Protein AF-A0A1I5WL15-F1 (afdb_monomer)

Secondary structure (DSSP, 8-state):
------------HHHHHHHHHHHHHHHHHHHHHHHHHHHH---HHHHHHHHHHHHHHHHHHHHHHHHHHH-

Nearest PDB structures (foldseek):
  5l8f-assembly1_C  TM=8.209E-01  e=9.270E-02  Rhodospirillum rubrum ATCC 11170
  6sv1-assembly2_N  TM=8.227E-01  e=1.124E-01  Rhodospirillum rubrum
  5l8b-assembly4_V  TM=8.221E-01  e=1.199E-01  Rhodospirillum rubrum
  5l89-assembly1_A  TM=8.206E-01  e=1.199E-01  Rhodospirillum rubrum
  5l8g-assembly3_X  TM=8.184E-01  e=1.652E-01  Rhodospirillum rubrum

pLDDT: mean 81.78, std 18.45, range [36.91, 95.5]

Solvent-accessible surface area (backbone atoms only — not comparable to full-atom values): 4254 Å² total; per-residue (Å²): 138,83,86,84,82,89,77,85,73,88,80,72,65,70,60,55,57,50,52,53,52,50,50,49,51,52,45,52,51,52,38,52,53,34,52,57,50,40,78,74,48,82,51,70,71,58,35,52,52,30,53,52,51,39,51,55,44,49,53,51,47,53,51,53,53,52,50,63,73,73,106

Sequence (71 aa):
MIFSSRGKKEQALPCFQNDVRAELTELKQRMNEAYARLDYTTDPMLIDSCIYEINATSLRYEYLLGQLKKL

Mean predicted aligned error: 9.86 Å

Radius of gyration: 20.17 Å; Cα contacts (8 Å, |Δi|>4): 27; chains: 1; bounding box: 26×18×75 Å

Foldseek 3Di:
DDDDDDDPDDDPPPVVVVVLVVLLVVLVVQLVVLVVCLVPDPDPVSNVVSVVSNVVSVVVNVVSVVVVVVD

Structure (mmCIF, N/CA/C/O backbone):
data_AF-A0A1I5WL15-F1
#
_entry.id   AF-A0A1I5WL15-F1
#
loop_
_atom_site.group_PDB
_atom_site.id
_atom_site.type_symbol
_atom_site.label_atom_id
_atom_site.label_alt_id
_atom_site.label_comp_id
_atom_site.label_asym_id
_atom_site.label_entity_id
_atom_site.label_seq_id
_atom_site.pdbx_PDB_ins_code
_atom_site.Cartn_x
_atom_site.Cartn_y
_atom_site.Cartn_z
_atom_site.occupancy
_atom_site.B_iso_or_equiv
_atom_site.auth_seq_id
_atom_site.auth_comp_id
_atom_site.auth_asym_id
_atom_site.auth_atom_id
_atom_site.pdbx_PDB_model_num
ATOM 1 N N . MET A 1 1 ? -0.697 3.300 59.622 1.00 36.91 1 MET A N 1
ATOM 2 C CA . MET A 1 1 ? -0.713 4.050 58.345 1.00 36.91 1 MET A CA 1
ATOM 3 C C . MET A 1 1 ? -1.221 3.120 57.256 1.00 36.91 1 MET A C 1
ATOM 5 O O . MET A 1 1 ? -0.563 2.128 56.979 1.00 36.91 1 MET A O 1
ATOM 9 N N . ILE A 1 2 ? -2.417 3.383 56.725 1.00 39.38 2 ILE A N 1
ATOM 10 C CA . ILE A 1 2 ? -3.059 2.589 55.668 1.00 39.38 2 ILE A CA 1
ATOM 11 C C . ILE A 1 2 ? -2.846 3.352 54.361 1.00 39.38 2 ILE A C 1
ATOM 13 O O . ILE A 1 2 ? -3.419 4.424 54.182 1.00 39.38 2 ILE A O 1
ATOM 17 N N . PHE A 1 3 ? -2.001 2.841 53.467 1.00 44.56 3 PHE A N 1
ATOM 18 C CA . PHE A 1 3 ? -1.871 3.412 52.130 1.00 44.56 3 PHE A CA 1
ATOM 19 C C . PHE A 1 3 ? -2.973 2.844 51.233 1.00 44.56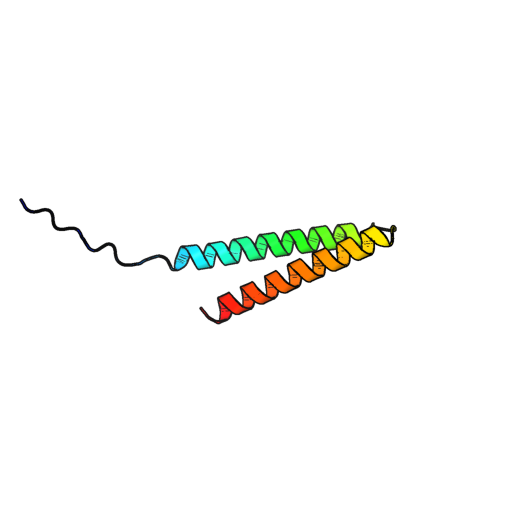 3 PHE A C 1
ATOM 21 O O . PHE A 1 3 ? -2.859 1.758 50.671 1.00 44.56 3 PHE A O 1
ATOM 28 N N . SER A 1 4 ? -4.059 3.610 51.136 1.00 47.38 4 SER A N 1
ATO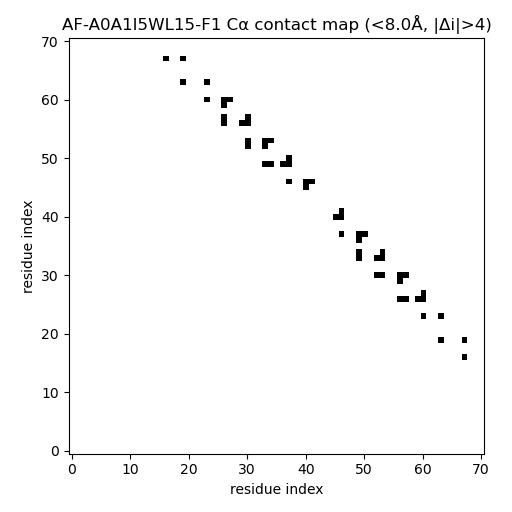M 29 C CA . SER A 1 4 ? -5.028 3.554 50.044 1.00 47.38 4 SER A CA 1
ATOM 30 C C . SER A 1 4 ? -4.419 4.164 48.785 1.00 47.38 4 SER A C 1
ATOM 32 O O . SER A 1 4 ? -4.075 5.344 48.783 1.00 47.38 4 SER A O 1
ATOM 34 N N . SER A 1 5 ? -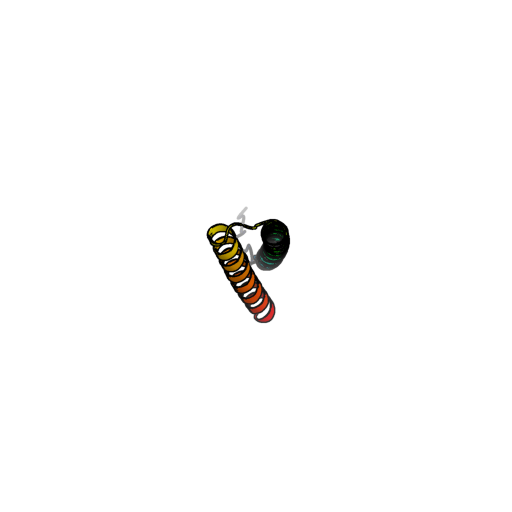4.360 3.400 47.696 1.00 48.06 5 SER A N 1
ATOM 35 C CA . SER A 1 5 ? -4.215 3.950 46.339 1.00 48.06 5 SER A CA 1
ATOM 36 C C . SER A 1 5 ? -4.617 2.933 45.263 1.00 48.06 5 SER A C 1
ATOM 38 O O . SER A 1 5 ? -3.825 2.520 44.420 1.00 48.06 5 SER A O 1
ATOM 40 N N . ARG A 1 6 ? -5.898 2.543 45.241 1.00 49.41 6 ARG A N 1
ATOM 41 C CA . ARG A 1 6 ? -6.530 1.998 44.028 1.00 49.41 6 ARG A CA 1
ATOM 42 C C . ARG A 1 6 ? -7.443 3.060 43.440 1.00 49.41 6 ARG A C 1
ATOM 44 O O . ARG A 1 6 ? -8.549 3.277 43.913 1.00 49.41 6 ARG A O 1
ATOM 51 N N . GLY A 1 7 ? -6.929 3.749 42.430 1.00 50.03 7 GLY A N 1
ATOM 52 C CA . GLY A 1 7 ? -7.652 4.805 41.733 1.00 50.03 7 GLY A CA 1
ATOM 53 C C . GLY A 1 7 ? -6.844 5.399 40.590 1.00 50.03 7 GLY A C 1
ATOM 54 O O . GLY A 1 7 ? -6.813 6.614 40.437 1.00 50.03 7 GLY A O 1
ATOM 55 N N . LYS A 1 8 ? -6.154 4.565 39.800 1.00 42.75 8 LYS A N 1
ATOM 56 C CA . LYS A 1 8 ? -5.595 5.016 38.523 1.00 42.75 8 LYS A CA 1
ATOM 57 C C . LYS A 1 8 ? -6.731 4.973 37.506 1.00 42.75 8 LYS A C 1
ATOM 59 O O . LYS A 1 8 ? -6.995 3.949 36.889 1.00 42.75 8 LYS A O 1
ATOM 64 N N . LYS A 1 9 ? -7.467 6.083 37.451 1.00 41.53 9 LYS A N 1
ATOM 65 C CA . LYS A 1 9 ? -8.456 6.367 36.417 1.00 41.53 9 LYS A CA 1
ATOM 66 C C . LYS A 1 9 ? -7.752 6.352 35.061 1.00 41.53 9 LYS A C 1
ATOM 68 O O . LYS A 1 9 ? -6.885 7.182 34.811 1.00 41.53 9 LYS A O 1
ATOM 73 N N . GLU A 1 10 ? -8.088 5.347 34.266 1.00 51.56 10 GLU A N 1
ATOM 74 C CA . GLU A 1 10 ? -8.393 5.421 32.836 1.00 51.56 10 GLU A CA 1
ATOM 75 C C . GLU A 1 10 ? -7.996 6.741 32.152 1.00 51.56 10 GLU A C 1
ATOM 77 O O . GLU A 1 10 ? -8.767 7.693 32.070 1.00 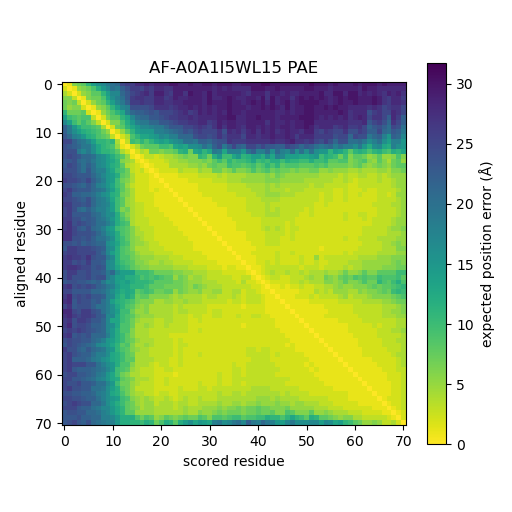51.56 10 GLU A O 1
ATOM 82 N N . GLN A 1 11 ? -6.757 6.802 31.671 1.00 49.91 11 GLN A N 1
ATOM 83 C CA . GLN A 1 11 ? -6.285 7.825 30.739 1.00 49.91 11 GLN A CA 1
ATOM 84 C C . GLN A 1 11 ? -5.504 7.110 29.630 1.00 49.91 11 GLN A C 1
ATOM 86 O O . GLN A 1 11 ? -4.280 7.145 29.593 1.00 49.91 11 GLN A O 1
ATOM 91 N N . ALA A 1 12 ? -6.225 6.392 28.766 1.00 49.88 12 ALA A N 1
ATOM 92 C CA . ALA A 1 12 ? -5.687 5.667 27.606 1.00 49.88 12 ALA A CA 1
ATOM 93 C C . ALA A 1 12 ? -6.135 6.286 26.263 1.00 49.88 12 ALA A C 1
ATOM 95 O O . ALA A 1 12 ? -6.093 5.633 25.227 1.00 49.88 12 ALA A O 1
ATOM 96 N N . LEU A 1 13 ? -6.610 7.536 26.276 1.00 54.91 13 LEU A N 1
ATOM 97 C CA . LEU A 1 13 ? -7.207 8.195 25.109 1.00 54.91 13 LEU A CA 1
ATOM 98 C C . LEU A 1 13 ? -6.220 9.004 24.232 1.00 54.91 13 LEU A C 1
ATOM 100 O O . LEU A 1 13 ? -6.349 8.946 23.011 1.00 54.91 13 LEU A O 1
ATOM 104 N N . PRO A 1 14 ? -5.207 9.723 24.771 1.00 55.72 14 PRO A N 1
ATOM 105 C CA . PRO A 1 14 ? -4.311 10.512 23.923 1.00 55.72 14 PRO A CA 1
ATOM 106 C C . PRO A 1 14 ? -3.231 9.674 23.225 1.00 55.72 14 PRO A C 1
ATOM 108 O O . PRO A 1 14 ? -2.764 10.076 22.165 1.00 55.72 14 PRO A O 1
ATOM 111 N N . CYS A 1 15 ? -2.823 8.520 23.767 1.00 63.00 15 CYS A N 1
ATOM 112 C CA . CYS A 1 15 ? -1.841 7.653 23.103 1.00 63.00 15 CYS A CA 1
ATOM 113 C C . CYS A 1 15 ? -2.408 7.068 21.808 1.00 63.00 15 CYS A C 1
ATOM 115 O O . CYS A 1 15 ? -1.815 7.274 20.760 1.00 63.00 15 CYS A O 1
ATOM 117 N N . PHE A 1 16 ? -3.617 6.498 21.850 1.00 69.00 16 PHE A N 1
ATOM 118 C CA . PHE A 1 16 ? -4.258 5.899 20.679 1.00 69.00 16 PHE A CA 1
ATOM 119 C C . PHE A 1 16 ? -4.417 6.891 19.519 1.00 69.00 16 PHE A C 1
ATOM 121 O O . PHE A 1 16 ? -4.125 6.569 18.373 1.00 69.00 16 PHE A O 1
ATOM 128 N N . GLN A 1 17 ? -4.825 8.133 19.801 1.00 75.38 17 GLN A N 1
ATOM 129 C CA . GLN A 1 17 ? -4.969 9.144 18.752 1.00 75.38 17 GLN A CA 1
ATOM 130 C C . GLN A 1 17 ? -3.615 9.554 18.142 1.00 75.38 17 GLN A C 1
ATOM 132 O O . GLN A 1 17 ? -3.538 9.821 16.941 1.00 75.38 17 GLN A O 1
ATOM 137 N N . ASN A 1 18 ? -2.552 9.608 18.951 1.00 77.94 18 ASN A N 1
ATOM 138 C CA . ASN A 1 18 ? -1.198 9.871 18.463 1.00 77.94 18 ASN A CA 1
ATOM 139 C C . ASN A 1 18 ? -0.641 8.678 17.673 1.00 77.94 18 ASN A C 1
ATOM 141 O O . ASN A 1 18 ? -0.042 8.898 16.624 1.00 77.94 18 ASN A O 1
ATOM 145 N N . ASP A 1 19 ? -0.919 7.448 18.106 1.00 84.69 19 ASP A N 1
ATOM 146 C CA . ASP A 1 19 ? -0.532 6.217 17.411 1.00 84.69 19 ASP A CA 1
ATOM 147 C C . ASP A 1 19 ? -1.191 6.147 16.026 1.00 84.69 19 ASP A C 1
ATOM 149 O O . ASP A 1 19 ? -0.512 5.945 15.022 1.00 84.69 19 ASP A O 1
ATOM 153 N N . VAL A 1 20 ? -2.495 6.444 15.934 1.00 86.31 20 VAL A N 1
ATOM 154 C CA . VAL A 1 20 ? -3.212 6.479 14.648 1.00 86.31 20 VAL A CA 1
ATOM 155 C C . VAL A 1 20 ? -2.682 7.591 13.733 1.00 86.31 20 VAL A C 1
ATOM 157 O O . VAL A 1 20 ? -2.574 7.404 12.521 1.00 86.31 20 VAL A O 1
ATOM 160 N N . ARG A 1 21 ? -2.315 8.758 14.278 1.00 86.75 21 ARG A N 1
ATOM 161 C CA . ARG A 1 21 ? -1.696 9.842 13.490 1.00 86.75 21 ARG A CA 1
ATOM 162 C C . ARG A 1 21 ? -0.297 9.478 12.990 1.00 86.75 21 ARG A C 1
ATOM 164 O O . ARG A 1 21 ? 0.044 9.834 11.859 1.00 86.75 21 ARG A O 1
ATOM 171 N N . ALA A 1 22 ? 0.498 8.789 13.805 1.00 89.81 22 ALA A N 1
ATOM 172 C CA . ALA A 1 22 ? 1.806 8.287 13.403 1.00 89.81 22 ALA A CA 1
ATOM 173 C C . ALA A 1 22 ? 1.657 7.266 12.266 1.00 89.81 22 ALA A C 1
ATOM 175 O O . ALA A 1 22 ? 2.284 7.423 11.220 1.00 89.81 22 ALA A O 1
ATOM 176 N N . GLU A 1 23 ? 0.734 6.313 12.414 1.00 91.19 23 GLU A N 1
ATOM 177 C CA . GLU A 1 23 ? 0.458 5.292 11.400 1.00 91.19 23 GLU A CA 1
ATOM 178 C C . GLU A 1 23 ? -0.038 5.901 10.076 1.00 91.19 23 GLU A C 1
ATOM 180 O O . GLU A 1 23 ? 0.411 5.509 9.001 1.00 91.19 23 GLU A O 1
ATOM 185 N N . LEU A 1 24 ? -0.903 6.922 10.122 1.00 92.81 24 LEU A N 1
ATOM 186 C CA . LEU A 1 24 ? -1.326 7.662 8.923 1.00 92.81 24 LEU A CA 1
ATOM 187 C C . LEU A 1 24 ? -0.159 8.352 8.206 1.00 92.81 24 LEU A C 1
ATOM 189 O O . LEU A 1 24 ? -0.164 8.458 6.977 1.00 92.81 24 LEU A O 1
ATOM 193 N N . THR A 1 25 ? 0.818 8.850 8.964 1.00 93.38 25 THR A N 1
ATOM 194 C CA . THR A 1 25 ? 1.999 9.518 8.407 1.00 93.38 25 THR A CA 1
ATOM 195 C C . THR A 1 25 ? 2.907 8.505 7.714 1.00 93.38 25 THR A C 1
ATOM 197 O O . THR A 1 25 ? 3.333 8.744 6.584 1.00 93.38 25 THR A O 1
ATOM 200 N N . GLU A 1 26 ? 3.124 7.348 8.342 1.00 93.56 26 GLU A N 1
ATOM 201 C CA . GLU A 1 26 ? 3.873 6.230 7.762 1.00 93.56 26 GLU A CA 1
ATOM 202 C C . GLU A 1 26 ? 3.199 5.700 6.487 1.00 93.56 26 GLU A C 1
ATOM 204 O O . GLU A 1 26 ? 3.848 5.569 5.450 1.00 93.56 26 GLU A O 1
ATOM 209 N N . LEU A 1 27 ? 1.879 5.481 6.521 1.00 94.06 27 LEU A N 1
ATOM 210 C CA . LEU A 1 27 ? 1.097 5.058 5.355 1.00 94.06 27 LEU A CA 1
ATOM 211 C C . LEU A 1 27 ? 1.233 6.034 4.189 1.00 94.06 27 LEU A C 1
ATOM 213 O O . LEU A 1 27 ? 1.427 5.608 3.052 1.00 94.06 27 LEU A O 1
ATOM 217 N N . LYS A 1 28 ? 1.175 7.341 4.462 1.00 93.25 28 LYS A N 1
ATOM 218 C CA . LYS A 1 28 ? 1.341 8.370 3.432 1.00 93.25 28 LYS A CA 1
ATOM 219 C C . LYS A 1 28 ? 2.742 8.348 2.822 1.00 93.25 28 LYS A C 1
ATOM 221 O O . LYS A 1 28 ? 2.873 8.480 1.606 1.00 93.25 28 LYS A O 1
ATOM 226 N N . GLN A 1 29 ? 3.777 8.179 3.642 1.00 94.38 29 GLN A N 1
ATOM 227 C CA . GLN A 1 29 ? 5.143 8.047 3.143 1.00 94.38 29 GLN A CA 1
ATOM 228 C C . GLN A 1 29 ? 5.286 6.795 2.269 1.00 94.38 29 GLN A C 1
ATOM 230 O O . GLN A 1 29 ? 5.772 6.888 1.145 1.00 94.38 29 GLN A O 1
ATOM 235 N N . ARG A 1 30 ? 4.776 5.653 2.738 1.00 92.75 30 ARG A N 1
ATOM 236 C CA . ARG A 1 30 ? 4.810 4.390 1.998 1.00 92.75 30 ARG A CA 1
ATOM 237 C C . ARG A 1 30 ? 4.059 4.464 0.670 1.00 92.75 30 ARG A C 1
ATOM 239 O O . ARG A 1 30 ? 4.546 3.949 -0.332 1.00 92.75 30 ARG A O 1
ATOM 246 N N . MET A 1 31 ? 2.906 5.135 0.642 1.00 92.94 31 MET A N 1
ATOM 247 C CA . MET A 1 31 ? 2.185 5.413 -0.602 1.00 92.94 31 MET A CA 1
ATOM 248 C C . MET A 1 31 ? 3.049 6.225 -1.564 1.00 92.94 31 MET A C 1
ATOM 250 O O . MET A 1 31 ? 3.201 5.823 -2.711 1.00 92.94 31 MET A O 1
ATOM 254 N N . ASN A 1 32 ? 3.652 7.328 -1.109 1.00 93.94 32 ASN A N 1
ATOM 255 C CA . ASN A 1 32 ? 4.523 8.150 -1.954 1.00 93.94 32 ASN A CA 1
ATOM 256 C C . ASN A 1 32 ? 5.710 7.354 -2.516 1.00 93.94 32 ASN A C 1
ATOM 258 O O . ASN A 1 32 ? 6.052 7.516 -3.683 1.00 93.94 32 ASN A O 1
ATOM 262 N N . GLU A 1 33 ? 6.321 6.483 -1.714 1.00 93.94 33 GLU A N 1
ATOM 263 C CA . GLU A 1 33 ? 7.407 5.605 -2.161 1.00 93.94 33 GLU A CA 1
ATOM 264 C C . GLU A 1 33 ? 6.936 4.589 -3.213 1.00 93.94 33 GLU A C 1
ATOM 266 O O . GLU A 1 33 ? 7.634 4.357 -4.200 1.00 93.94 33 GLU A O 1
ATOM 271 N N . ALA A 1 34 ? 5.745 4.007 -3.040 1.00 92.62 34 ALA A N 1
ATOM 27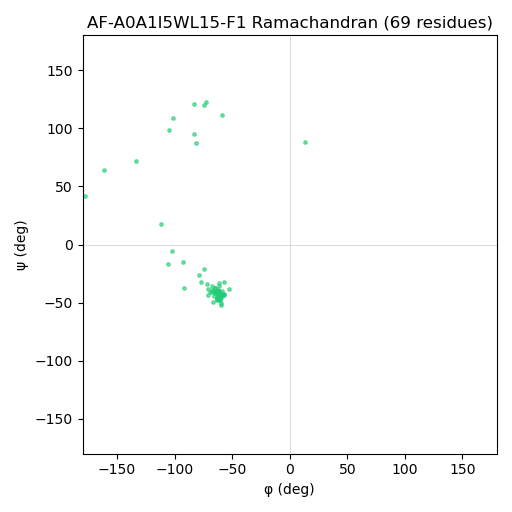2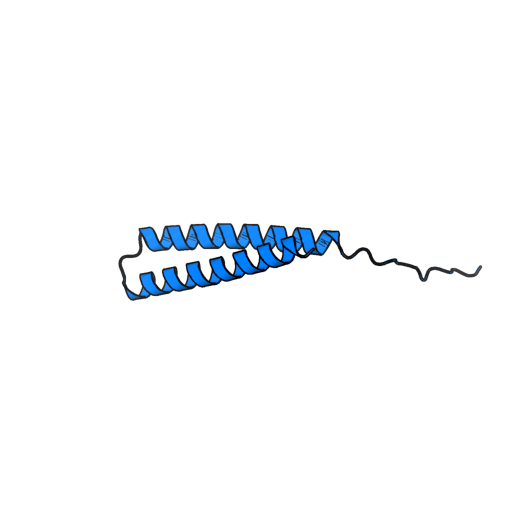 C CA . ALA A 1 34 ? 5.163 3.079 -4.006 1.00 92.62 34 ALA A CA 1
ATOM 273 C C . ALA A 1 34 ? 4.781 3.778 -5.324 1.00 92.62 34 ALA A C 1
ATOM 275 O O . ALA A 1 34 ? 5.067 3.244 -6.395 1.00 92.62 34 ALA A O 1
ATOM 276 N N . TYR A 1 35 ? 4.218 4.989 -5.257 1.00 94.19 35 TYR A N 1
ATOM 277 C CA . TYR A 1 35 ? 3.969 5.832 -6.432 1.00 94.19 35 TYR A CA 1
ATOM 278 C C . TYR A 1 35 ? 5.273 6.193 -7.151 1.00 94.19 35 TYR A C 1
ATOM 280 O O . TYR A 1 35 ? 5.364 6.032 -8.363 1.00 94.19 35 TYR A O 1
ATOM 288 N N . ALA A 1 36 ? 6.313 6.587 -6.410 1.00 94.06 36 ALA A N 1
ATOM 289 C CA . ALA A 1 36 ? 7.617 6.873 -6.998 1.00 94.06 36 ALA A CA 1
ATOM 290 C C . ALA A 1 36 ? 8.227 5.632 -7.665 1.00 94.06 36 ALA A C 1
ATOM 292 O O . ALA A 1 36 ? 8.794 5.745 -8.744 1.00 94.06 36 ALA A O 1
ATOM 293 N N . ARG A 1 37 ? 8.099 4.436 -7.070 1.00 92.38 37 ARG A N 1
ATOM 294 C CA . ARG A 1 37 ? 8.517 3.186 -7.728 1.00 92.38 37 ARG A CA 1
ATOM 295 C C . ARG A 1 37 ? 7.752 2.949 -9.024 1.00 92.38 37 ARG A C 1
ATOM 297 O O . ARG A 1 37 ? 8.378 2.583 -10.017 1.00 92.38 37 ARG A O 1
ATOM 304 N N . LEU A 1 38 ? 6.435 3.145 -9.015 1.00 92.94 38 LEU A N 1
ATOM 305 C CA . LEU A 1 38 ? 5.581 2.918 -10.178 1.00 92.94 38 LEU A CA 1
ATOM 306 C C . LEU A 1 38 ? 6.028 3.761 -11.382 1.00 92.94 38 LEU A C 1
ATOM 308 O O . LEU A 1 38 ? 6.135 3.213 -12.474 1.00 92.94 38 LEU A O 1
ATOM 312 N N . ASP A 1 39 ? 6.372 5.035 -11.170 1.00 92.81 39 ASP A N 1
ATOM 313 C CA . ASP A 1 39 ? 6.789 5.962 -12.237 1.00 92.81 39 ASP A CA 1
ATOM 314 C C . ASP A 1 39 ? 8.001 5.469 -13.047 1.00 92.81 39 ASP A C 1
ATOM 316 O O . ASP A 1 39 ? 8.107 5.739 -14.243 1.00 92.81 39 ASP A O 1
ATOM 320 N N . TYR A 1 40 ? 8.915 4.729 -12.411 1.00 91.94 40 TYR A N 1
ATOM 321 C CA . TYR A 1 40 ? 10.114 4.187 -13.064 1.00 91.94 40 TYR A CA 1
ATOM 322 C C . TYR A 1 40 ? 9.996 2.698 -13.410 1.00 91.94 40 TYR A C 1
ATOM 324 O O . TYR A 1 40 ? 10.891 2.135 -14.044 1.00 91.94 40 TYR A O 1
ATOM 332 N N . THR A 1 41 ? 8.915 2.034 -12.996 1.00 93.38 41 THR A N 1
ATOM 333 C CA . THR A 1 41 ? 8.732 0.603 -13.234 1.00 93.38 41 THR A CA 1
ATOM 334 C C . THR A 1 41 ? 8.174 0.377 -14.634 1.00 93.38 41 THR A C 1
ATOM 336 O O . THR A 1 41 ? 7.102 0.857 -14.978 1.00 93.38 41 THR A O 1
ATOM 339 N N . THR A 1 42 ? 8.903 -0.382 -15.452 1.00 92.81 42 THR A N 1
ATOM 340 C CA . THR A 1 42 ? 8.485 -0.738 -16.824 1.00 92.81 42 THR A CA 1
ATOM 341 C C . THR A 1 42 ? 8.017 -2.193 -16.936 1.00 92.81 42 THR A C 1
ATOM 343 O O . THR A 1 42 ? 7.363 -2.560 -17.908 1.00 92.81 42 THR A O 1
ATOM 346 N N . ASP A 1 43 ? 8.344 -3.031 -15.950 1.00 95.50 43 ASP A N 1
ATOM 347 C CA . ASP A 1 43 ? 7.920 -4.431 -15.909 1.00 95.50 43 ASP A CA 1
ATOM 348 C C . ASP A 1 43 ? 6.428 -4.527 -15.528 1.00 95.50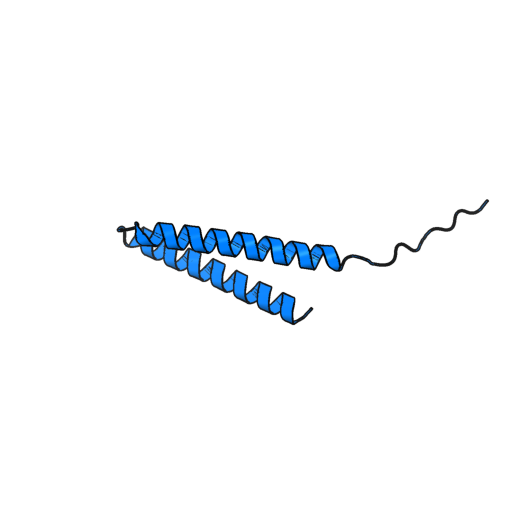 43 ASP A C 1
ATOM 350 O O . ASP A 1 43 ? 6.068 -4.106 -14.424 1.00 95.50 43 ASP A O 1
ATOM 354 N N . PRO A 1 44 ? 5.564 -5.109 -16.385 1.00 92.38 44 PRO A N 1
ATOM 355 C CA . PRO A 1 44 ? 4.136 -5.268 -16.115 1.00 92.38 44 PRO A CA 1
ATOM 356 C C . PRO A 1 44 ? 3.810 -5.957 -14.783 1.00 92.38 44 PRO A C 1
ATOM 358 O O . PRO A 1 44 ? 2.888 -5.536 -14.090 1.00 92.38 44 PRO A O 1
ATOM 361 N N . MET A 1 45 ? 4.578 -6.974 -14.378 1.00 92.31 45 MET A N 1
ATOM 362 C CA . MET A 1 45 ? 4.318 -7.692 -13.121 1.00 92.31 45 MET A CA 1
ATOM 363 C C . MET A 1 45 ? 4.665 -6.846 -11.894 1.00 92.31 45 MET A C 1
ATOM 365 O O . MET A 1 45 ? 3.991 -6.916 -10.864 1.00 92.31 45 MET A O 1
ATOM 369 N N . LEU A 1 46 ? 5.697 -6.010 -12.005 1.00 91.69 46 LEU A N 1
ATOM 370 C CA . LEU A 1 46 ? 6.079 -5.082 -10.945 1.00 91.69 46 LEU A CA 1
ATOM 371 C C . LEU A 1 46 ? 5.144 -3.865 -10.891 1.00 91.69 46 LEU A C 1
ATOM 373 O O . LEU A 1 46 ? 4.874 -3.366 -9.797 1.00 91.69 46 LEU A O 1
ATOM 377 N N . ILE A 1 47 ? 4.610 -3.424 -12.036 1.00 95.00 47 ILE A N 1
ATOM 378 C CA . ILE A 1 47 ? 3.561 -2.398 -12.118 1.00 95.00 47 ILE A CA 1
ATOM 379 C C . ILE A 1 47 ? 2.321 -2.866 -11.354 1.00 95.00 47 ILE A C 1
ATOM 381 O O . ILE A 1 47 ? 1.866 -2.159 -10.453 1.00 95.00 47 ILE A O 1
ATOM 385 N N . ASP A 1 48 ? 1.824 -4.072 -11.641 1.00 94.62 48 ASP A N 1
ATOM 386 C CA . ASP A 1 48 ? 0.659 -4.633 -10.950 1.00 94.62 48 ASP A CA 1
ATOM 387 C C . ASP A 1 48 ? 0.907 -4.734 -9.442 1.00 94.62 48 ASP A C 1
ATOM 389 O O . ASP A 1 48 ? 0.068 -4.322 -8.638 1.00 94.62 48 ASP A O 1
ATOM 393 N N . SER A 1 49 ? 2.096 -5.196 -9.038 1.00 94.44 49 SER A N 1
ATOM 394 C CA . SER A 1 49 ? 2.489 -5.230 -7.626 1.00 94.44 49 SER A CA 1
ATOM 395 C C . SER A 1 49 ? 2.437 -3.843 -6.973 1.00 94.44 49 SER A C 1
ATOM 397 O O . SER A 1 49 ? 1.933 -3.718 -5.856 1.00 94.44 49 SER A O 1
ATOM 399 N N . CYS A 1 50 ? 2.932 -2.800 -7.648 1.00 93.56 50 CYS A N 1
ATOM 400 C CA . CYS A 1 50 ? 2.882 -1.429 -7.137 1.00 93.56 50 CYS A CA 1
ATOM 401 C C . CYS A 1 50 ? 1.437 -0.925 -7.021 1.00 93.56 50 CYS A C 1
ATOM 403 O O . CYS A 1 50 ? 1.080 -0.327 -6.007 1.00 93.56 50 CYS A O 1
ATOM 405 N N . ILE A 1 51 ? 0.581 -1.217 -8.005 1.00 95.31 51 ILE A N 1
ATOM 406 C CA . ILE A 1 51 ? -0.844 -0.860 -7.975 1.00 95.31 51 ILE A CA 1
ATOM 407 C C . ILE A 1 51 ? -1.545 -1.529 -6.783 1.00 95.31 51 ILE A C 1
ATOM 409 O O . ILE A 1 51 ? -2.278 -0.867 -6.045 1.00 95.31 51 ILE A O 1
ATOM 413 N N . TYR A 1 52 ? -1.300 -2.821 -6.542 1.00 95.50 52 TYR A N 1
ATOM 414 C CA . TYR A 1 52 ? -1.861 -3.517 -5.382 1.00 95.50 52 TYR A CA 1
ATOM 415 C C . TYR A 1 52 ? -1.347 -2.953 -4.053 1.00 95.50 52 TYR A C 1
ATOM 417 O O . TYR A 1 52 ? -2.138 -2.794 -3.122 1.00 95.50 52 TYR A O 1
ATOM 425 N N . GLU A 1 53 ? -0.060 -2.605 -3.959 1.00 94.25 53 GLU A N 1
ATOM 426 C CA . GLU A 1 53 ? 0.512 -1.989 -2.755 1.00 94.25 53 GLU A CA 1
ATOM 427 C C . GLU A 1 53 ? -0.125 -0.618 -2.467 1.00 94.25 53 GLU A C 1
ATOM 429 O O . GLU A 1 53 ? -0.541 -0.348 -1.335 1.00 94.25 53 GLU A O 1
ATOM 434 N N . ILE A 1 54 ? -0.277 0.223 -3.494 1.00 95.50 54 ILE A N 1
ATOM 435 C CA . ILE A 1 54 ? -0.935 1.533 -3.401 1.00 95.50 54 ILE A CA 1
ATOM 436 C C . ILE A 1 54 ? -2.396 1.378 -2.966 1.00 95.50 54 ILE A C 1
ATOM 438 O O . ILE A 1 54 ? -2.855 2.085 -2.067 1.00 95.50 54 ILE A O 1
ATOM 442 N N . ASN A 1 55 ? -3.134 0.435 -3.550 1.00 95.50 55 ASN A N 1
ATOM 443 C CA . ASN A 1 55 ? -4.535 0.210 -3.196 1.00 95.50 55 ASN A CA 1
ATOM 444 C C . ASN A 1 55 ? -4.684 -0.297 -1.756 1.00 95.50 55 ASN A C 1
ATOM 446 O O . ASN A 1 55 ? -5.520 0.207 -1.005 1.00 95.50 55 ASN A O 1
ATOM 450 N N . ALA A 1 56 ? -3.850 -1.254 -1.341 1.00 95.06 56 ALA A N 1
ATOM 451 C CA . ALA A 1 56 ? -3.880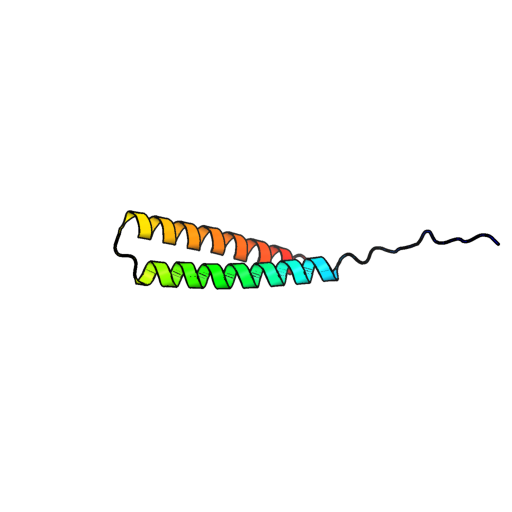 -1.803 0.012 1.00 95.06 56 ALA A CA 1
ATOM 452 C C . ALA A 1 56 ? -3.567 -0.736 1.074 1.00 95.06 56 ALA A C 1
ATOM 454 O O . ALA A 1 56 ? -4.235 -0.658 2.109 1.00 95.06 56 ALA A O 1
ATOM 455 N N . THR A 1 57 ? -2.575 0.115 0.806 1.00 94.12 57 THR A N 1
ATOM 456 C CA . THR A 1 57 ? -2.213 1.228 1.693 1.00 94.12 57 THR A CA 1
ATOM 457 C C . THR A 1 57 ? -3.289 2.318 1.714 1.00 94.12 57 THR A C 1
ATOM 459 O O . THR A 1 57 ? -3.657 2.773 2.797 1.00 94.12 57 THR A O 1
ATOM 462 N N . SER A 1 58 ? -3.887 2.656 0.567 1.00 93.38 58 SER A N 1
ATOM 463 C CA . SER A 1 58 ? -5.013 3.605 0.479 1.00 93.38 58 SER A CA 1
ATOM 464 C C . SER A 1 58 ? -6.227 3.140 1.290 1.00 93.38 58 SER A C 1
ATOM 466 O O . SER A 1 58 ? -6.769 3.901 2.089 1.00 93.38 58 SER A O 1
ATOM 468 N N . LEU A 1 59 ? -6.608 1.864 1.168 1.00 95.31 59 LEU A N 1
ATOM 469 C CA . LEU A 1 59 ? -7.698 1.258 1.942 1.00 95.31 59 LEU A CA 1
ATOM 470 C C . LEU A 1 59 ? -7.446 1.341 3.452 1.00 95.31 59 LEU A C 1
ATOM 472 O O . LEU A 1 59 ? -8.343 1.688 4.226 1.00 95.31 59 LEU A O 1
ATOM 476 N N . ARG A 1 60 ? -6.213 1.054 3.890 1.00 93.19 60 ARG A N 1
ATOM 477 C CA . ARG A 1 60 ? -5.844 1.169 5.306 1.00 93.19 60 ARG A CA 1
ATOM 478 C C . ARG A 1 60 ? -5.899 2.622 5.784 1.00 93.19 60 ARG A C 1
ATOM 480 O O . ARG A 1 60 ? -6.389 2.878 6.882 1.00 93.19 60 ARG A O 1
ATOM 487 N N . TYR A 1 61 ? -5.458 3.565 4.955 1.00 94.06 61 TYR A N 1
ATOM 488 C CA . TYR A 1 61 ? -5.527 4.996 5.240 1.00 94.06 61 TYR A CA 1
ATOM 489 C C . TYR A 1 61 ? -6.978 5.478 5.414 1.00 94.06 61 TYR A C 1
ATOM 491 O O . TYR A 1 61 ? -7.304 6.115 6.419 1.00 94.06 61 TYR A O 1
ATOM 499 N N . GLU A 1 62 ? -7.879 5.111 4.498 1.00 93.44 62 GLU A N 1
ATOM 500 C CA . GLU A 1 62 ? -9.309 5.438 4.588 1.00 93.44 62 GLU A CA 1
ATOM 501 C C . GLU A 1 62 ? -9.966 4.849 5.842 1.00 93.44 62 GLU A C 1
ATOM 503 O O . GLU A 1 62 ? -10.734 5.532 6.527 1.00 93.44 62 GLU A O 1
ATOM 508 N N . TYR A 1 63 ? -9.625 3.605 6.186 1.00 93.62 63 TYR A N 1
ATOM 509 C CA . TYR A 1 63 ? -10.115 2.956 7.397 1.00 93.62 63 TYR A CA 1
ATOM 510 C C . TYR A 1 63 ? -9.700 3.710 8.670 1.00 93.62 63 TYR A C 1
ATOM 512 O O . TYR A 1 63 ? -10.543 3.986 9.528 1.00 93.62 63 TYR A O 1
ATOM 520 N N . LEU A 1 64 ? -8.421 4.085 8.785 1.00 90.00 64 LEU A N 1
ATOM 521 C CA . LEU A 1 64 ? -7.902 4.835 9.934 1.00 90.00 64 LEU A CA 1
ATOM 522 C C . LEU A 1 64 ? -8.511 6.241 10.029 1.00 90.00 64 LEU A C 1
ATOM 524 O O . LEU A 1 64 ? -8.850 6.696 11.124 1.00 90.00 64 LEU A O 1
ATOM 528 N N . LEU A 1 65 ? -8.734 6.912 8.895 1.00 91.00 65 LEU A N 1
ATOM 529 C CA . LEU A 1 65 ? -9.480 8.173 8.869 1.00 91.00 65 LEU A CA 1
ATOM 530 C C . LEU A 1 65 ? -10.927 7.994 9.343 1.00 91.00 65 LEU A C 1
ATOM 532 O O . LEU A 1 65 ? -11.453 8.846 10.060 1.00 91.00 65 LEU A O 1
ATOM 536 N N . GLY A 1 66 ? -11.574 6.892 8.962 1.00 89.81 66 GLY A N 1
ATOM 537 C CA . GLY A 1 66 ? -12.902 6.532 9.448 1.00 89.81 66 GLY A CA 1
ATOM 538 C C . GLY A 1 66 ? -12.931 6.295 10.960 1.00 89.81 66 GLY A C 1
ATOM 539 O O . GLY A 1 66 ? -13.865 6.741 11.620 1.00 89.81 66 GLY A O 1
ATOM 540 N N . GLN A 1 67 ? -11.905 5.647 11.515 1.00 85.69 67 GLN A N 1
ATOM 541 C CA . GLN A 1 67 ? -11.754 5.448 12.961 1.00 85.69 67 GLN A CA 1
ATOM 542 C C . GLN A 1 67 ? -11.607 6.780 13.705 1.00 85.69 67 GLN A C 1
ATOM 544 O O . GLN A 1 67 ? -12.327 7.019 14.669 1.00 85.69 67 GLN A O 1
ATOM 549 N N . LEU A 1 68 ? -10.753 7.684 13.212 1.00 85.56 68 LEU A N 1
ATOM 550 C CA . LEU A 1 68 ? -10.572 9.022 13.793 1.00 85.56 68 LEU A CA 1
ATOM 551 C C . LEU A 1 68 ? -11.837 9.876 13.776 1.00 85.56 68 LEU A C 1
ATOM 553 O O . LEU A 1 68 ? -12.019 10.687 14.672 1.00 85.56 68 LEU A O 1
ATOM 557 N N . LYS A 1 69 ? -12.693 9.721 12.761 1.00 84.19 69 LYS A N 1
ATOM 558 C CA . LYS A 1 69 ? 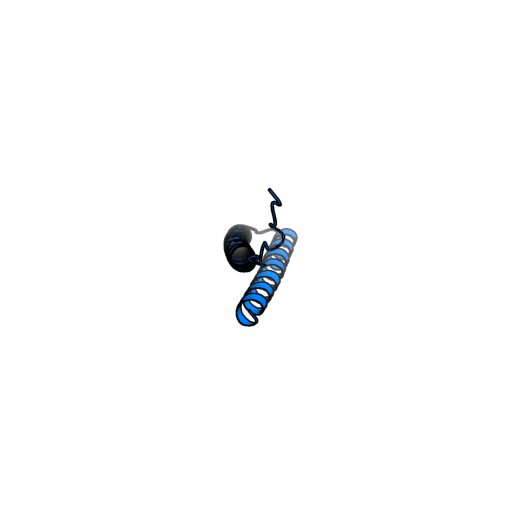-13.975 10.437 12.678 1.00 84.19 69 LYS A CA 1
ATOM 559 C C . LYS A 1 69 ? -15.038 9.894 13.639 1.00 84.19 69 LYS A C 1
ATOM 561 O O . LYS A 1 69 ? -16.021 10.585 13.878 1.00 84.19 69 LYS A O 1
ATOM 566 N N . LYS A 1 70 ? -14.894 8.646 14.099 1.00 79.38 70 LYS A N 1
ATOM 567 C CA . LYS A 1 70 ? -15.818 7.987 15.041 1.00 79.38 70 LYS A CA 1
ATOM 568 C C . LYS A 1 70 ? -15.399 8.153 16.507 1.00 79.38 70 LYS A C 1
ATOM 570 O O . LYS A 1 70 ? -16.207 7.842 17.378 1.00 79.38 70 LYS A O 1
ATOM 575 N N . LEU A 1 71 ? -14.156 8.573 16.746 1.00 64.50 71 LEU A N 1
ATOM 576 C CA . LEU A 1 71 ? -13.641 9.032 18.040 1.00 64.50 71 LEU A CA 1
ATOM 577 C C . LEU A 1 71 ? -14.241 10.395 18.398 1.00 64.50 71 LEU A C 1
ATOM 579 O O . LEU A 1 71 ? -14.536 10.583 19.596 1.00 64.50 71 LEU A O 1
#